Protein AF-A0A929Y8W6-F1 (afdb_monomer)

Secondary structure (DSSP, 8-state):
--TT-TT-HHHHHHHHHHHHHHHHHHHHHHHHHHHHHHHHHHHHHHHHS---HHHHHHHHHHHS-HHHHHHHTT-

Mean predicted aligned error: 10.59 Å

Solvent-accessible surface area (backbone atoms only — not comparable to full-atom values): 4309 Å² total; per-residue (Å²): 145,61,78,88,37,86,84,26,73,63,45,53,51,50,51,54,49,50,51,51,52,50,51,51,54,49,51,55,61,44,41,47,49,31,53,53,34,51,52,54,53,51,52,47,32,72,76,65,76,50,78,58,68,69,57,56,53,52,33,52,64,51,36,54,39,62,66,63,59,54,61,64,71,74,114

Radius of gyration: 20.12 Å; Cα contacts (8 Å, |Δi|>4): 41; chains: 1; bounding box: 43×12×58 Å

Sequence (75 aa):
MSFFSMDSPLMRFLNRMADLIVLNLLSILFAIPALISGYLTLAIYGETGQLPLVYLLITALLSFPVGASLTALHT

Foldseek 3Di:
DPCPDCPHPVNVVVVVVVVVVVVVVVVVVLQVQLVVLVVVQVVCCVVPVDRPPVSVVVSVVSRPSVVVVVVVVVD

Structure (mmCIF, N/CA/C/O backbone):
data_AF-A0A929Y8W6-F1
#
_entry.id   AF-A0A929Y8W6-F1
#
loop_
_atom_site.group_PDB
_atom_site.id
_atom_site.type_symbol
_atom_site.label_atom_id
_atom_site.label_alt_id
_atom_site.label_comp_id
_atom_site.label_asym_id
_atom_site.label_entity_id
_atom_site.label_seq_id
_atom_site.pdbx_PDB_ins_code
_atom_site.Cartn_x
_atom_site.Cartn_y
_atom_site.Cartn_z
_atom_site.occupancy
_atom_site.B_iso_or_equiv
_atom_site.auth_seq_id
_atom_site.auth_comp_id
_atom_site.auth_asym_id
_atom_site.auth_atom_id
_atom_site.pdbx_PDB_model_num
ATOM 1 N N . MET A 1 1 ? 30.517 2.111 -34.275 1.00 44.91 1 MET A N 1
ATOM 2 C CA . MET A 1 1 ? 29.597 2.743 -33.304 1.00 44.91 1 MET A CA 1
ATOM 3 C C . MET A 1 1 ? 28.160 2.335 -33.628 1.00 44.91 1 MET A C 1
ATOM 5 O O . MET A 1 1 ? 27.491 3.030 -34.370 1.00 44.91 1 MET A O 1
ATOM 9 N N . SER A 1 2 ? 27.714 1.167 -33.150 1.00 51.38 2 SER A N 1
ATOM 10 C CA . SER A 1 2 ? 26.348 0.653 -33.403 1.00 51.38 2 SER A CA 1
ATOM 11 C C . SER A 1 2 ? 25.732 -0.058 -32.182 1.00 51.38 2 SER A C 1
ATOM 13 O O . SER A 1 2 ? 24.551 -0.378 -32.184 1.00 51.38 2 SER A O 1
ATOM 15 N N . PHE A 1 3 ? 26.465 -0.219 -31.073 1.00 51.53 3 PHE A N 1
ATOM 16 C CA . PHE A 1 3 ? 25.924 -0.841 -29.854 1.00 51.53 3 PHE A CA 1
ATOM 17 C C . PHE A 1 3 ? 24.851 0.007 -29.138 1.00 51.53 3 PHE A C 1
ATOM 19 O O . PHE A 1 3 ? 24.008 -0.547 -28.437 1.00 51.53 3 PHE A O 1
ATOM 26 N N . PHE A 1 4 ? 24.821 1.319 -29.396 1.00 54.50 4 PHE A N 1
ATOM 27 C CA . PHE A 1 4 ? 23.806 2.272 -28.920 1.00 54.50 4 PHE A CA 1
ATOM 28 C C . PHE A 1 4 ? 22.773 2.639 -30.002 1.00 54.50 4 PHE A C 1
ATOM 30 O O . PHE A 1 4 ? 22.287 3.764 -30.060 1.00 54.50 4 PHE A O 1
ATOM 37 N N . SER A 1 5 ? 22.459 1.714 -30.909 1.00 59.44 5 SER A N 1
ATOM 38 C CA . SER A 1 5 ? 21.305 1.876 -31.801 1.00 59.44 5 SER A CA 1
ATOM 39 C C . SER A 1 5 ? 20.033 1.408 -31.084 1.00 59.44 5 SER A C 1
ATOM 41 O O . SER A 1 5 ? 20.071 0.429 -30.343 1.00 59.44 5 SER A O 1
ATOM 43 N N . MET A 1 6 ? 18.922 2.139 -31.245 1.00 58.44 6 MET A N 1
ATOM 44 C CA . MET A 1 6 ? 17.640 1.932 -30.527 1.00 58.44 6 MET A CA 1
ATOM 45 C C . MET A 1 6 ? 17.055 0.524 -30.699 1.00 58.44 6 MET A C 1
ATOM 47 O O . MET A 1 6 ? 16.338 0.037 -29.828 1.00 58.44 6 MET A O 1
ATOM 51 N N . ASP A 1 7 ? 17.456 -0.159 -31.769 1.00 61.97 7 ASP A N 1
ATOM 52 C CA . ASP A 1 7 ? 17.080 -1.534 -32.088 1.00 61.97 7 ASP A CA 1
ATOM 53 C C . ASP A 1 7 ? 18.066 -2.597 -31.582 1.00 61.97 7 ASP A C 1
ATOM 55 O O . ASP A 1 7 ? 17.862 -3.790 -31.818 1.00 61.97 7 ASP A O 1
ATOM 59 N N . SER A 1 8 ? 19.132 -2.212 -30.871 1.00 73.75 8 SER A N 1
ATOM 60 C CA . SER A 1 8 ? 20.085 -3.182 -30.342 1.00 73.75 8 SER A CA 1
ATOM 61 C C . SER A 1 8 ? 19.429 -4.034 -29.239 1.00 73.75 8 SER A C 1
ATOM 63 O O . SER A 1 8 ? 18.685 -3.518 -28.394 1.00 73.75 8 SER A O 1
ATOM 65 N N . PRO A 1 9 ? 19.691 -5.354 -29.201 1.00 73.94 9 PRO A N 1
ATOM 66 C CA . PRO A 1 9 ? 19.115 -6.241 -28.187 1.00 73.94 9 PRO A CA 1
ATOM 67 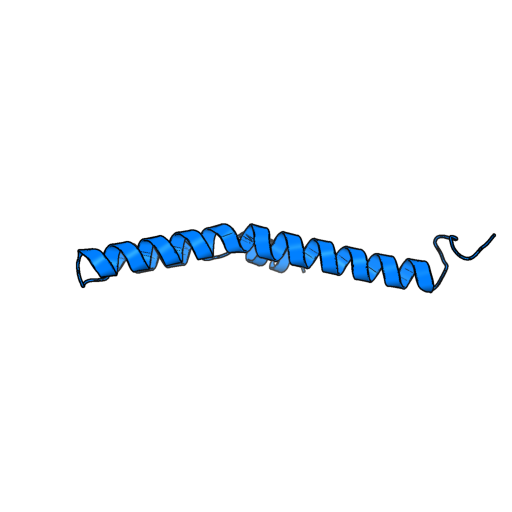C C . PRO A 1 9 ? 19.494 -5.816 -26.759 1.00 73.94 9 PRO A C 1
ATOM 69 O O . PRO A 1 9 ? 18.711 -6.004 -25.829 1.00 73.94 9 PRO A O 1
ATOM 72 N N . LEU A 1 10 ? 20.654 -5.169 -26.602 1.00 79.38 10 LEU A N 1
ATOM 73 C CA . LEU A 1 10 ? 21.114 -4.581 -25.346 1.00 79.38 10 LEU A CA 1
ATOM 74 C C . LEU A 1 10 ? 20.208 -3.412 -24.924 1.00 79.38 10 LEU A C 1
ATOM 76 O O . LEU A 1 10 ? 19.738 -3.381 -23.788 1.00 79.38 10 LEU A O 1
ATOM 80 N N . MET A 1 11 ? 19.888 -2.491 -25.837 1.00 80.62 11 MET A N 1
ATOM 81 C CA . MET A 1 11 ? 19.049 -1.334 -25.517 1.00 80.62 11 MET A CA 1
ATOM 82 C C . MET A 1 11 ? 17.616 -1.749 -25.156 1.00 80.62 11 MET A C 1
ATOM 84 O O . MET A 1 11 ? 17.047 -1.203 -24.216 1.00 80.62 11 MET A O 1
ATOM 88 N N . ARG A 1 12 ? 17.059 -2.783 -25.806 1.00 80.88 12 ARG A N 1
ATOM 89 C CA . ARG A 1 12 ? 15.757 -3.373 -25.423 1.00 80.88 12 ARG A CA 1
ATOM 90 C C . ARG A 1 12 ? 15.766 -3.975 -24.017 1.00 80.88 12 ARG A C 1
ATOM 92 O O . ARG A 1 12 ? 14.792 -3.811 -23.283 1.00 80.88 12 ARG A O 1
ATOM 99 N N . PHE A 1 13 ? 16.843 -4.663 -23.640 1.00 84.00 13 PHE A N 1
ATOM 100 C CA . PHE A 1 13 ? 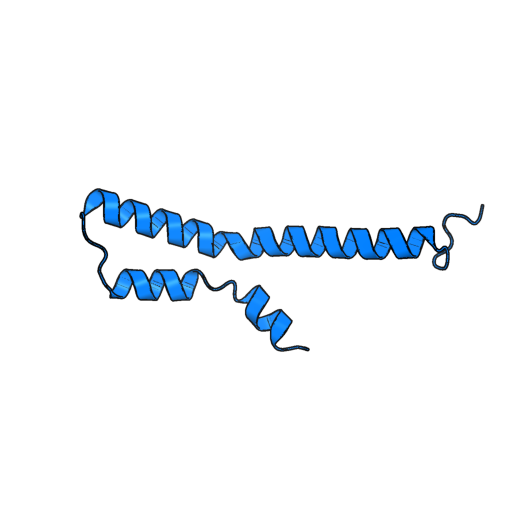16.998 -5.208 -22.291 1.00 84.00 13 PHE A CA 1
ATOM 101 C C . PHE A 1 13 ? 17.085 -4.094 -21.244 1.00 84.00 13 PHE A C 1
ATOM 103 O O . PHE A 1 13 ? 16.347 -4.119 -20.261 1.00 84.00 13 PHE A O 1
ATOM 110 N N . LEU A 1 14 ? 17.922 -3.081 -21.486 1.00 84.94 14 LEU A N 1
ATOM 111 C CA . LEU A 1 14 ? 18.045 -1.927 -20.595 1.00 84.94 14 LEU A CA 1
ATOM 112 C C . LEU A 1 14 ? 16.733 -1.156 -20.464 1.00 84.94 14 LEU A C 1
ATOM 114 O O . LEU A 1 14 ? 16.415 -0.720 -19.366 1.00 84.94 14 LEU A O 1
ATOM 118 N N . ASN A 1 15 ? 15.947 -1.036 -21.536 1.00 84.62 15 ASN A N 1
ATOM 119 C CA . ASN A 1 15 ? 14.658 -0.351 -21.478 1.00 84.62 15 ASN A CA 1
ATOM 120 C C . ASN A 1 15 ? 13.661 -1.099 -20.580 1.00 84.62 15 ASN A C 1
ATOM 122 O O . ASN A 1 15 ? 12.979 -0.482 -19.771 1.00 84.62 15 ASN A O 1
ATOM 126 N N . ARG A 1 16 ? 13.633 -2.438 -20.645 1.00 83.94 16 ARG A N 1
ATOM 127 C CA . ARG A 1 16 ? 12.827 -3.253 -19.717 1.00 83.94 16 ARG A CA 1
ATOM 128 C C . ARG A 1 16 ? 13.332 -3.169 -18.278 1.00 83.94 16 ARG A C 1
ATOM 130 O O . ARG A 1 16 ? 12.527 -3.131 -17.358 1.00 83.94 16 ARG A O 1
ATOM 137 N N . MET A 1 17 ? 14.648 -3.139 -18.071 1.00 83.44 17 MET A N 1
ATOM 138 C CA . MET A 1 17 ? 15.226 -2.947 -16.737 1.00 83.44 17 MET A CA 1
ATOM 139 C C . MET A 1 17 ? 14.885 -1.565 -16.170 1.00 83.44 17 MET A C 1
ATOM 141 O O . MET A 1 17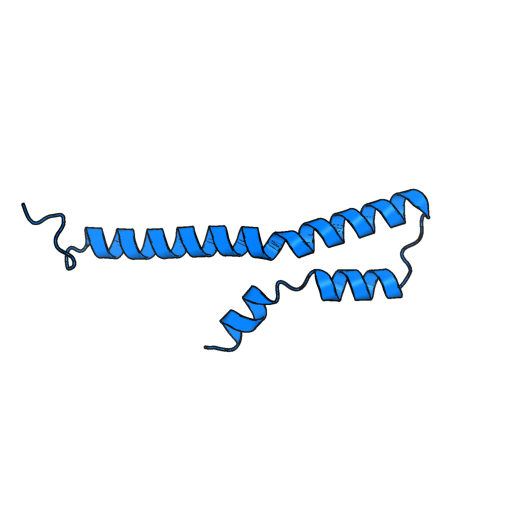 ? 14.528 -1.464 -15.003 1.00 83.44 17 MET A O 1
ATOM 145 N N . ALA A 1 18 ? 14.951 -0.516 -16.990 1.00 85.12 18 ALA A N 1
ATOM 146 C CA . ALA A 1 18 ? 14.569 0.836 -16.600 1.00 85.12 18 ALA A CA 1
ATOM 147 C C . ALA A 1 18 ? 13.086 0.907 -16.215 1.00 85.12 18 ALA A C 1
ATOM 149 O O . ALA A 1 18 ? 12.761 1.469 -15.174 1.00 85.12 18 ALA A O 1
ATOM 150 N N . ASP A 1 19 ? 12.211 0.269 -16.992 1.00 84.19 19 ASP A N 1
ATOM 151 C CA . ASP A 1 19 ? 10.779 0.186 -16.697 1.00 84.19 19 ASP A CA 1
ATOM 152 C C . ASP A 1 19 ? 10.517 -0.530 -15.357 1.00 84.19 19 ASP A C 1
ATOM 154 O O . ASP A 1 19 ? 9.790 -0.028 -14.504 1.00 84.19 19 ASP A O 1
ATOM 158 N N . LEU A 1 20 ? 11.218 -1.639 -15.088 1.00 81.88 20 LEU A N 1
ATOM 159 C CA . LEU A 1 20 ? 11.148 -2.331 -13.793 1.00 81.88 20 LEU A CA 1
ATOM 160 C C . LEU A 1 20 ? 11.683 -1.488 -12.627 1.00 81.88 20 LEU A C 1
ATOM 162 O O . LEU A 1 20 ? 11.114 -1.527 -11.537 1.00 81.88 20 LEU A O 1
ATOM 166 N N . ILE A 1 21 ? 12.761 -0.726 -12.828 1.00 83.56 21 ILE A N 1
ATOM 167 C CA . ILE A 1 21 ? 13.314 0.178 -11.807 1.00 83.56 21 ILE A CA 1
ATOM 168 C C . ILE A 1 21 ? 12.307 1.283 -11.479 1.00 83.56 21 ILE A C 1
ATOM 170 O O . ILE A 1 21 ? 12.067 1.562 -10.303 1.00 83.56 21 ILE A O 1
ATOM 174 N N . VAL A 1 22 ? 11.692 1.881 -12.501 1.00 84.88 22 VAL A N 1
ATOM 175 C CA . VAL A 1 22 ? 10.660 2.912 -12.337 1.00 84.88 22 VAL A CA 1
ATOM 176 C C . VAL A 1 22 ? 9.436 2.335 -11.635 1.00 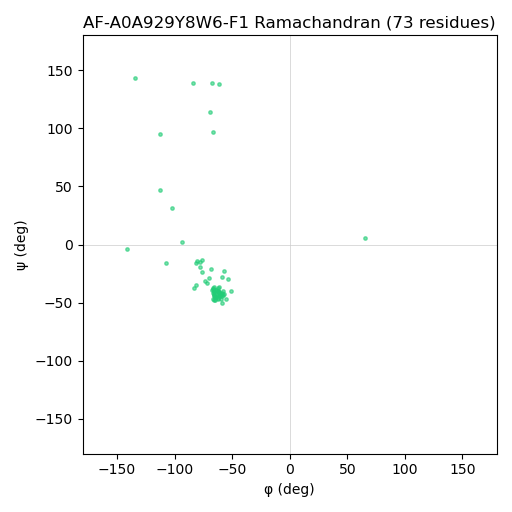84.88 22 VAL A C 1
ATOM 178 O O . VAL A 1 22 ? 8.951 2.940 -10.682 1.00 84.88 22 VAL A O 1
ATOM 181 N N . LEU A 1 23 ? 8.975 1.149 -12.035 1.00 82.44 23 LEU A N 1
ATOM 182 C CA . LEU A 1 23 ? 7.841 0.477 -11.404 1.00 82.44 23 LEU A CA 1
ATOM 183 C C . LEU A 1 23 ? 8.119 0.158 -9.928 1.00 82.44 23 LEU A C 1
ATOM 185 O O . LEU A 1 23 ? 7.257 0.370 -9.079 1.00 82.44 23 LEU A O 1
ATOM 189 N N . ASN A 1 24 ? 9.332 -0.294 -9.600 1.00 79.12 24 ASN A N 1
ATOM 190 C CA . ASN A 1 24 ? 9.737 -0.566 -8.222 1.00 79.12 24 ASN A CA 1
ATOM 191 C C . ASN A 1 24 ? 9.775 0.727 -7.383 1.00 79.12 24 ASN A C 1
ATOM 193 O O . ASN A 1 24 ? 9.199 0.779 -6.298 1.00 79.12 24 ASN A O 1
ATOM 197 N N . LEU A 1 25 ? 10.343 1.813 -7.914 1.00 83.31 25 LEU A N 1
ATOM 198 C CA . LEU A 1 25 ? 10.322 3.132 -7.268 1.00 83.31 25 LEU A CA 1
ATOM 199 C C . LEU A 1 25 ? 8.898 3.663 -7.051 1.00 83.31 25 LEU A C 1
ATOM 201 O O . LEU A 1 25 ? 8.585 4.144 -5.962 1.00 83.31 25 LEU A O 1
ATOM 205 N N . LEU A 1 26 ? 8.020 3.536 -8.050 1.00 81.19 26 LEU A N 1
ATOM 206 C CA . LEU A 1 26 ? 6.604 3.889 -7.920 1.00 81.19 26 LEU A CA 1
ATOM 207 C C . LEU A 1 26 ? 5.917 3.034 -6.855 1.00 81.19 26 LEU A C 1
ATOM 209 O O . LEU A 1 26 ? 5.138 3.563 -6.069 1.00 81.19 26 LEU A O 1
ATOM 213 N N . SER A 1 27 ? 6.219 1.736 -6.789 1.00 76.06 27 SER A N 1
ATOM 214 C CA . SER A 1 27 ? 5.636 0.838 -5.788 1.00 76.06 27 SER A CA 1
ATOM 215 C C . SER A 1 27 ? 6.007 1.248 -4.360 1.00 76.06 27 SER A C 1
ATOM 217 O O . SER A 1 27 ? 5.143 1.270 -3.487 1.00 76.06 27 SER A O 1
ATOM 219 N N . ILE A 1 28 ? 7.253 1.680 -4.139 1.00 79.56 28 ILE A N 1
ATOM 220 C CA . ILE A 1 28 ? 7.711 2.208 -2.850 1.00 79.56 28 ILE A CA 1
ATOM 221 C C . ILE A 1 28 ? 6.994 3.521 -2.531 1.00 79.56 28 ILE A C 1
ATOM 223 O O . ILE A 1 28 ? 6.510 3.696 -1.415 1.00 79.56 28 ILE A O 1
ATOM 227 N N . LEU A 1 29 ? 6.872 4.426 -3.508 1.00 82.81 29 LEU A N 1
ATOM 228 C CA . LEU A 1 29 ? 6.175 5.703 -3.336 1.00 82.81 29 LEU A CA 1
ATOM 229 C C . LEU A 1 29 ? 4.698 5.495 -2.962 1.00 82.81 29 LEU A C 1
ATOM 231 O O . LEU A 1 29 ? 4.189 6.136 -2.044 1.00 82.81 29 LEU A O 1
ATOM 235 N N . PHE A 1 30 ? 4.019 4.561 -3.628 1.00 79.50 30 PHE A N 1
ATOM 236 C CA . PHE A 1 30 ? 2.626 4.220 -3.339 1.00 79.50 30 PHE A CA 1
ATOM 237 C C . PHE A 1 30 ? 2.448 3.368 -2.075 1.00 79.50 30 PHE A C 1
ATOM 239 O O . PHE A 1 30 ? 1.328 3.284 -1.578 1.00 79.50 30 PHE A O 1
ATOM 246 N N . ALA A 1 31 ? 3.511 2.785 -1.515 1.00 79.56 31 ALA A N 1
ATOM 247 C CA . ALA A 1 31 ? 3.476 2.095 -0.224 1.00 79.56 31 ALA A CA 1
ATOM 248 C C . ALA A 1 31 ? 3.561 3.053 0.982 1.00 79.56 31 ALA A C 1
ATOM 250 O O . ALA A 1 31 ? 3.250 2.652 2.104 1.00 79.56 31 ALA A O 1
ATOM 251 N N . ILE A 1 32 ? 3.939 4.322 0.778 1.00 83.88 32 ILE A N 1
ATOM 252 C CA . ILE A 1 32 ? 4.068 5.320 1.856 1.00 83.88 32 ILE A CA 1
ATOM 253 C C . ILE A 1 32 ? 2.774 5.476 2.681 1.00 83.88 32 ILE A C 1
ATOM 255 O O . ILE A 1 32 ? 2.866 5.426 3.910 1.00 83.88 32 ILE A O 1
ATOM 259 N N . PRO A 1 33 ? 1.570 5.606 2.083 1.00 81.56 33 PRO A N 1
ATOM 260 C CA . PRO A 1 33 ? 0.322 5.691 2.845 1.00 81.56 33 PRO A CA 1
ATOM 261 C C . PRO A 1 33 ? 0.089 4.479 3.752 1.00 81.56 33 PRO A C 1
ATOM 263 O O . PRO A 1 33 ? -0.303 4.649 4.904 1.00 81.56 33 PRO A O 1
ATOM 266 N N . ALA A 1 34 ? 0.415 3.274 3.270 1.00 82.94 34 ALA A N 1
ATOM 267 C CA . ALA A 1 34 ? 0.289 2.040 4.041 1.00 82.94 34 ALA A CA 1
ATOM 268 C C . ALA A 1 34 ? 1.263 1.991 5.233 1.00 82.94 34 ALA A C 1
A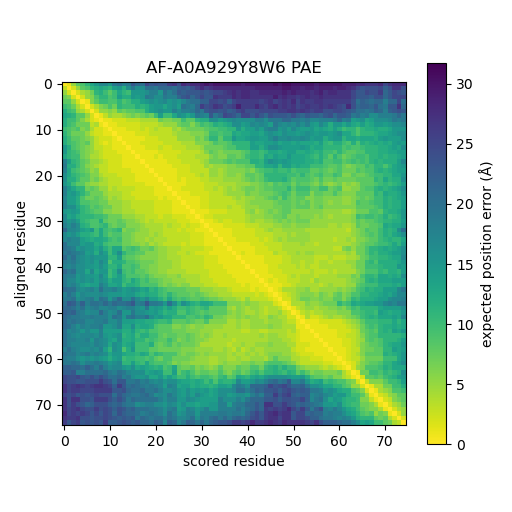TOM 270 O O . ALA A 1 34 ? 0.904 1.534 6.320 1.00 82.94 34 ALA A O 1
ATOM 271 N N . LEU A 1 35 ? 2.488 2.500 5.062 1.00 84.25 35 LEU A N 1
ATOM 272 C CA . LEU A 1 35 ? 3.459 2.604 6.156 1.00 84.25 35 LEU A CA 1
ATOM 273 C C . LEU A 1 35 ? 2.996 3.597 7.230 1.00 84.25 35 LEU A C 1
ATOM 275 O O . LEU A 1 35 ? 3.070 3.296 8.422 1.00 84.25 35 LEU A O 1
ATOM 279 N N . ILE A 1 36 ? 2.469 4.754 6.819 1.00 86.06 36 ILE A N 1
ATOM 280 C CA . ILE A 1 36 ? 1.948 5.776 7.739 1.00 86.06 36 ILE A CA 1
ATOM 281 C C . ILE A 1 36 ? 0.732 5.241 8.504 1.00 86.06 36 ILE A C 1
ATOM 283 O O . ILE A 1 36 ? 0.657 5.383 9.726 1.00 86.06 36 ILE A O 1
ATOM 287 N N . SER A 1 37 ? -0.203 4.584 7.814 1.00 84.75 37 SER A N 1
ATOM 288 C CA . SER A 1 37 ? -1.402 4.021 8.438 1.00 84.75 37 SER A CA 1
ATOM 289 C C . SER A 1 37 ? -1.054 2.908 9.437 1.00 84.75 37 SER A C 1
ATOM 291 O O . SER A 1 37 ? -1.637 2.839 10.523 1.00 84.75 37 SER A O 1
ATOM 293 N N . GLY A 1 38 ? -0.066 2.066 9.112 1.00 82.75 38 GLY A N 1
ATOM 294 C CA . GLY A 1 38 ? 0.452 1.034 10.012 1.00 82.75 38 GLY A CA 1
ATOM 295 C C . GLY A 1 38 ? 1.076 1.619 11.281 1.00 82.75 38 GLY A C 1
ATOM 296 O O . GLY A 1 38 ? 0.738 1.186 12.383 1.00 82.75 38 GLY A O 1
ATOM 297 N N . TYR A 1 39 ? 1.920 2.646 11.143 1.00 86.31 39 TYR A N 1
ATOM 298 C CA . TYR A 1 39 ? 2.532 3.339 12.282 1.00 86.31 39 TYR A CA 1
ATOM 299 C C . TYR A 1 39 ? 1.486 3.959 13.218 1.00 86.31 39 TYR A C 1
ATOM 301 O O . TYR A 1 39 ? 1.544 3.751 14.429 1.00 86.31 39 TYR A O 1
ATOM 309 N N . LEU A 1 40 ? 0.491 4.660 12.663 1.00 84.62 40 LEU A N 1
ATOM 310 C CA . LEU A 1 40 ? -0.594 5.269 13.441 1.00 84.62 40 LEU A CA 1
ATOM 311 C C . LEU A 1 40 ? -1.401 4.226 14.216 1.00 84.62 40 LEU A C 1
ATOM 313 O O . LEU A 1 40 ? -1.702 4.413 15.392 1.00 84.62 40 LEU A O 1
ATOM 317 N N . THR A 1 41 ? -1.707 3.100 13.573 1.00 85.12 41 THR A N 1
ATOM 318 C CA . THR A 1 41 ? -2.433 1.994 14.209 1.00 85.12 41 THR A CA 1
ATOM 319 C C . THR A 1 41 ? -1.644 1.426 15.388 1.00 85.12 41 THR A C 1
ATOM 321 O O . THR A 1 41 ? -2.209 1.182 16.454 1.00 85.12 41 THR A O 1
ATOM 324 N N . LEU A 1 42 ? -0.327 1.262 15.225 1.00 86.88 42 LEU A N 1
ATOM 325 C CA . LEU A 1 42 ? 0.549 0.771 16.284 1.00 86.88 42 LEU A CA 1
ATOM 326 C C . LEU A 1 42 ? 0.646 1.755 17.460 1.00 86.88 42 LEU A C 1
ATOM 328 O O . LEU A 1 42 ? 0.611 1.328 18.611 1.00 86.88 42 LEU A O 1
ATOM 332 N N . ALA A 1 43 ? 0.732 3.057 17.177 1.00 87.12 43 ALA A N 1
ATOM 333 C CA . ALA A 1 43 ? 0.790 4.103 18.197 1.00 87.12 43 ALA A CA 1
ATOM 334 C C . ALA A 1 43 ? -0.484 4.125 19.057 1.00 87.12 43 ALA A C 1
ATOM 336 O O . ALA A 1 43 ? -0.411 4.109 20.283 1.00 87.12 43 ALA A O 1
ATOM 337 N N . ILE A 1 44 ? -1.654 4.058 18.420 1.00 86.38 44 ILE A N 1
ATOM 338 C CA . ILE A 1 44 ? -2.948 4.071 19.117 1.00 86.38 44 ILE A CA 1
ATOM 339 C C . ILE A 1 44 ? -3.124 2.825 19.972 1.00 86.38 44 ILE A C 1
ATOM 341 O O . ILE A 1 44 ? -3.569 2.923 21.116 1.00 86.38 44 ILE A O 1
ATOM 345 N N . TYR A 1 45 ? -2.751 1.656 19.447 1.00 86.56 45 TYR A N 1
ATOM 346 C CA . TYR A 1 45 ? -2.773 0.427 20.232 1.00 86.56 45 TYR A CA 1
ATOM 347 C C . TYR A 1 45 ? -1.819 0.500 21.429 1.00 86.56 45 TYR A C 1
ATOM 349 O O . TYR A 1 45 ? -2.183 0.066 22.519 1.00 86.56 45 TYR A O 1
ATOM 357 N N . GLY A 1 46 ? -0.630 1.080 21.247 1.00 87.69 46 GLY A N 1
ATOM 358 C CA . GLY A 1 46 ? 0.345 1.273 22.319 1.00 87.69 46 GLY A CA 1
ATOM 359 C C . GLY A 1 46 ? -0.156 2.178 23.448 1.00 87.69 46 GLY A C 1
ATOM 360 O O . GLY A 1 46 ? 0.122 1.898 24.610 1.00 87.69 46 GLY A O 1
ATOM 361 N N . GLU A 1 47 ? -0.921 3.226 23.130 1.00 86.56 47 GLU A N 1
ATOM 362 C CA . GLU A 1 47 ? -1.451 4.167 24.128 1.00 86.56 47 GLU A CA 1
ATOM 363 C C . GLU A 1 47 ? -2.744 3.687 24.799 1.00 86.56 47 GLU A C 1
ATOM 365 O O . GLU A 1 47 ? -2.947 3.909 25.991 1.00 86.56 47 GLU A O 1
ATOM 370 N N . THR A 1 48 ? -3.635 3.038 24.047 1.00 84.38 48 THR A N 1
ATOM 371 C CA . THR A 1 48 ? -4.998 2.727 24.517 1.00 84.38 48 THR A CA 1
ATOM 372 C C . THR A 1 48 ? -5.222 1.250 24.841 1.00 84.38 48 THR A C 1
ATOM 374 O O . THR A 1 48 ? -6.211 0.909 25.488 1.00 84.38 48 THR A O 1
ATOM 377 N N . GLY A 1 49 ? -4.342 0.352 24.383 1.00 85.5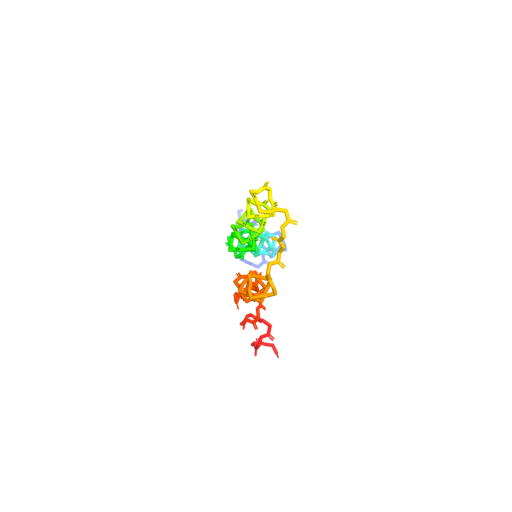0 49 GLY A N 1
ATOM 378 C CA . GLY A 1 49 ? -4.508 -1.102 24.497 1.00 85.50 49 GLY A CA 1
ATOM 379 C C . GLY A 1 49 ? -5.696 -1.664 23.705 1.00 85.50 49 GLY A C 1
ATOM 380 O O . GLY A 1 49 ? -6.007 -2.849 23.820 1.00 85.50 49 GLY A O 1
ATOM 381 N N . GLN A 1 50 ? -6.383 -0.835 22.914 1.00 82.44 50 GLN A N 1
ATOM 382 C CA . GLN A 1 50 ? -7.573 -1.198 22.153 1.00 82.44 50 GLN A CA 1
ATOM 383 C C . GLN A 1 50 ? -7.471 -0.657 20.727 1.00 82.44 50 GLN A C 1
ATOM 385 O O . GLN A 1 50 ? -6.976 0.438 20.485 1.00 82.44 50 GLN A O 1
ATOM 390 N N . LEU A 1 51 ? -7.967 -1.428 19.762 1.00 81.56 51 LEU A N 1
ATOM 391 C CA . LEU A 1 51 ? -8.073 -0.994 18.371 1.00 81.56 51 LEU A CA 1
ATOM 392 C C . LEU A 1 51 ? -9.553 -0.855 18.013 1.00 81.56 51 LEU A C 1
ATOM 394 O O . LEU A 1 51 ? -10.190 -1.856 17.676 1.00 81.56 51 LEU A O 1
ATOM 398 N N . PRO A 1 52 ? -10.133 0.356 1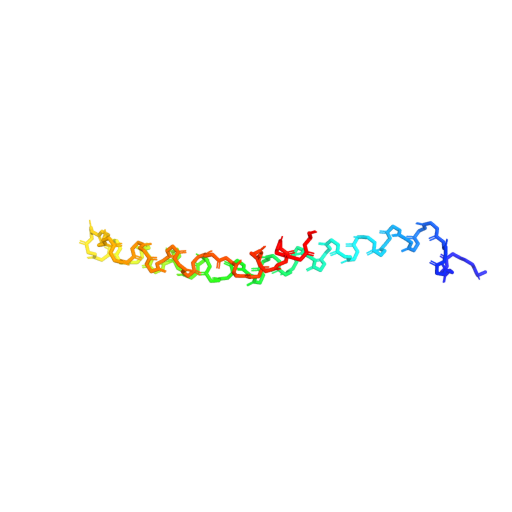8.109 1.00 84.62 52 PRO A N 1
ATOM 399 C CA . PRO A 1 52 ? -11.525 0.551 17.744 1.00 84.62 52 PRO A CA 1
ATOM 400 C C . PRO A 1 52 ? -11.731 0.207 16.266 1.00 84.62 52 PRO A C 1
ATOM 402 O O . PRO A 1 52 ? -10.937 0.591 15.406 1.00 84.62 52 PRO A O 1
ATOM 405 N N . LEU A 1 53 ? -12.835 -0.488 15.972 1.00 82.88 53 LEU A N 1
ATOM 406 C CA . LEU A 1 53 ? -13.170 -0.981 14.629 1.00 82.88 53 LEU A CA 1
ATOM 407 C C . LEU A 1 53 ? -13.088 0.128 13.568 1.00 82.88 53 LEU A C 1
ATOM 409 O O . LEU A 1 53 ? -12.579 -0.087 12.474 1.00 82.88 53 LEU A O 1
ATOM 413 N N . VAL A 1 54 ? -13.541 1.334 13.917 1.00 85.06 54 VAL A N 1
ATOM 414 C CA . VAL A 1 54 ? -13.517 2.512 13.039 1.00 85.06 54 VAL A CA 1
ATOM 415 C C . VAL A 1 54 ? -12.095 2.854 12.588 1.00 85.06 54 VAL A C 1
ATOM 417 O O . VAL A 1 54 ? -11.885 3.132 11.412 1.00 85.06 54 VAL A O 1
ATOM 420 N N . TYR A 1 55 ? -11.109 2.777 13.485 1.00 81.38 55 TYR A N 1
ATOM 421 C CA . TYR A 1 55 ? -9.713 3.046 13.138 1.00 81.38 55 TYR A CA 1
ATOM 422 C C . TYR A 1 55 ? -9.154 1.979 12.203 1.00 81.38 55 TYR A C 1
ATOM 424 O O . TYR A 1 55 ? -8.466 2.309 11.246 1.00 81.38 55 TYR A O 1
ATOM 432 N N . LEU A 1 56 ? -9.518 0.714 12.424 1.00 80.75 56 LEU A N 1
ATOM 433 C CA . LEU A 1 56 ? -9.151 -0.386 11.534 1.00 80.75 56 LEU A CA 1
ATOM 434 C C . LEU A 1 56 ? -9.695 -0.174 10.115 1.00 80.75 56 LEU A C 1
ATOM 436 O O . LEU A 1 56 ? -8.970 -0.378 9.145 1.00 80.75 56 LEU A O 1
ATOM 440 N N . LEU A 1 57 ? -10.944 0.284 9.993 1.00 82.88 57 LEU A N 1
ATOM 441 C CA . LEU A 1 57 ? -11.562 0.592 8.701 1.00 82.88 57 LEU A CA 1
ATOM 442 C C . LEU A 1 57 ? -10.894 1.788 8.009 1.00 82.88 57 LEU A C 1
ATOM 444 O O . LEU A 1 57 ? -10.650 1.732 6.807 1.00 82.88 57 LEU A O 1
ATOM 448 N N . ILE A 1 58 ? -10.557 2.847 8.752 1.00 80.88 58 ILE A N 1
ATOM 449 C CA . ILE A 1 58 ? -9.867 4.026 8.206 1.00 80.88 58 ILE A CA 1
ATOM 450 C C . ILE A 1 58 ? -8.449 3.660 7.756 1.00 80.88 58 ILE A C 1
ATOM 452 O O . ILE A 1 58 ? -8.060 3.990 6.639 1.00 80.88 58 ILE A O 1
ATOM 456 N N . THR A 1 59 ? -7.694 2.934 8.582 1.00 79.88 59 THR A N 1
ATOM 457 C CA . THR A 1 59 ? -6.366 2.421 8.229 1.00 79.88 59 THR A CA 1
ATOM 458 C C . THR A 1 59 ? -6.446 1.521 7.002 1.00 79.88 59 THR A C 1
ATOM 460 O O . THR A 1 59 ? -5.640 1.690 6.094 1.00 79.88 59 THR A O 1
ATOM 463 N N . ALA A 1 60 ? -7.427 0.614 6.925 1.00 78.75 60 ALA A N 1
ATOM 464 C CA . ALA A 1 60 ? -7.628 -0.237 5.756 1.00 78.75 60 ALA A CA 1
ATOM 465 C C . ALA A 1 60 ? -7.860 0.607 4.495 1.00 78.75 60 ALA A C 1
ATOM 467 O O . ALA A 1 60 ? -7.133 0.437 3.521 1.00 78.75 60 ALA A O 1
ATOM 468 N N . LEU A 1 61 ? -8.779 1.580 4.542 1.00 78.31 61 LEU A N 1
ATOM 469 C CA . LEU A 1 61 ? -9.055 2.498 3.430 1.00 78.31 61 LEU A CA 1
ATOM 470 C C . LEU A 1 61 ? -7.818 3.291 2.984 1.00 78.31 61 LEU A C 1
ATOM 472 O O . LEU A 1 61 ? -7.576 3.414 1.786 1.00 78.31 61 LEU A O 1
ATOM 476 N N . LEU A 1 62 ? -7.025 3.800 3.928 1.00 75.06 62 LEU A N 1
ATOM 477 C CA . LEU A 1 62 ? -5.810 4.574 3.644 1.00 75.06 62 LEU A CA 1
ATOM 478 C C . LEU A 1 62 ? -4.624 3.703 3.204 1.00 75.06 62 LEU A C 1
ATOM 480 O O . LEU A 1 62 ? -3.714 4.200 2.543 1.00 75.06 62 LEU A O 1
ATOM 484 N N . SER A 1 63 ? -4.627 2.417 3.564 1.00 69.12 63 SER A N 1
ATOM 485 C CA . SER A 1 63 ? -3.566 1.466 3.226 1.00 69.12 63 SER A CA 1
ATOM 486 C C . SER A 1 63 ? -3.671 0.898 1.816 1.00 69.12 63 SER A C 1
ATOM 488 O O . SER A 1 63 ? -2.687 0.345 1.332 1.00 69.12 63 SER A O 1
ATOM 490 N N . PHE A 1 64 ? -4.819 1.033 1.138 1.00 69.31 64 PHE A N 1
ATOM 491 C CA . PHE A 1 64 ? -4.926 0.647 -0.265 1.00 69.31 64 PHE A CA 1
ATOM 492 C C . PHE A 1 64 ? -4.097 1.618 -1.113 1.00 69.31 64 PHE A C 1
ATOM 494 O O . PHE A 1 64 ? -4.453 2.797 -1.213 1.00 69.31 64 PHE A O 1
ATOM 501 N N . PRO A 1 65 ? -3.012 1.160 -1.764 1.00 64.25 65 PRO A N 1
ATOM 502 C CA . PRO A 1 65 ? -2.318 1.988 -2.730 1.00 64.25 65 PRO A CA 1
ATOM 503 C C . PRO A 1 65 ? -3.263 2.194 -3.916 1.00 64.25 65 PRO A C 1
ATOM 505 O O . PRO A 1 65 ? -3.356 1.350 -4.807 1.00 64.25 65 PRO A O 1
ATOM 508 N N . VAL A 1 66 ? -3.983 3.320 -3.937 1.00 59.56 66 VAL A N 1
ATOM 509 C CA . VAL A 1 66 ? -4.931 3.669 -5.014 1.00 59.56 66 VAL A CA 1
ATOM 510 C C . VAL A 1 66 ? -4.235 3.601 -6.385 1.00 59.56 66 VAL A C 1
ATOM 512 O O . VAL A 1 66 ? -4.842 3.193 -7.373 1.00 59.56 66 VAL A O 1
ATOM 515 N N . GLY A 1 67 ? -2.921 3.859 -6.424 1.00 50.19 67 GLY A N 1
ATOM 516 C CA . GLY A 1 67 ? -2.067 3.671 -7.598 1.00 50.19 67 GLY A CA 1
ATOM 517 C C . GLY A 1 67 ? -2.056 2.244 -8.163 1.00 50.19 67 GLY A C 1
ATOM 518 O O . GLY A 1 67 ? -2.176 2.101 -9.373 1.00 50.19 67 GLY A O 1
ATOM 519 N N . ALA A 1 68 ? -1.990 1.197 -7.328 1.00 51.06 68 ALA A N 1
ATOM 520 C CA . ALA A 1 68 ? -2.022 -0.200 -7.787 1.00 51.06 68 ALA A CA 1
ATOM 521 C C . ALA A 1 68 ? -3.425 -0.633 -8.247 1.00 51.06 68 ALA A C 1
ATOM 523 O O . ALA A 1 68 ? -3.559 -1.440 -9.162 1.00 51.06 68 ALA A O 1
ATOM 524 N N . SER A 1 69 ? -4.478 -0.074 -7.639 1.00 54.44 69 SER A N 1
ATOM 525 C CA . SER A 1 69 ? -5.859 -0.336 -8.067 1.00 54.44 69 SER A CA 1
ATOM 526 C C . SER A 1 69 ? -6.209 0.333 -9.401 1.00 54.44 69 SER A C 1
ATOM 528 O O . SER A 1 69 ? -6.956 -0.238 -10.187 1.00 54.44 69 SER A O 1
ATOM 530 N N . LEU A 1 70 ? -5.643 1.513 -9.689 1.00 47.69 70 LEU A N 1
ATOM 531 C CA . LE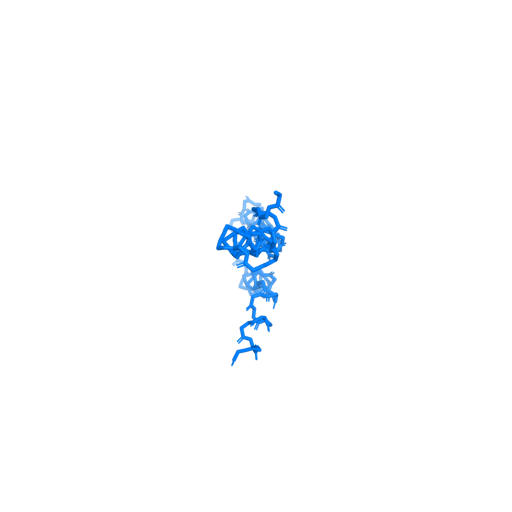U A 1 70 ? -5.893 2.252 -10.931 1.00 47.69 70 LEU A CA 1
ATOM 532 C C . LEU A 1 70 ? -5.061 1.732 -12.108 1.00 47.69 70 LEU A C 1
ATOM 534 O O . LEU A 1 70 ? -5.565 1.699 -13.227 1.00 47.69 70 LEU A O 1
ATOM 538 N N . THR A 1 71 ? -3.822 1.286 -11.878 1.00 55.25 71 THR A N 1
ATOM 539 C CA . THR A 1 71 ? -3.020 0.647 -12.936 1.00 55.25 71 THR A CA 1
ATOM 540 C C . THR A 1 71 ? -3.548 -0.737 -13.314 1.00 55.25 71 THR A C 1
ATOM 542 O O . THR A 1 71 ? -3.441 -1.111 -14.476 1.00 55.25 71 THR A O 1
ATOM 545 N N . ALA A 1 72 ? -4.184 -1.461 -12.386 1.00 49.81 72 ALA A N 1
ATOM 546 C CA . ALA A 1 72 ? -4.873 -2.723 -12.673 1.00 49.81 72 ALA A CA 1
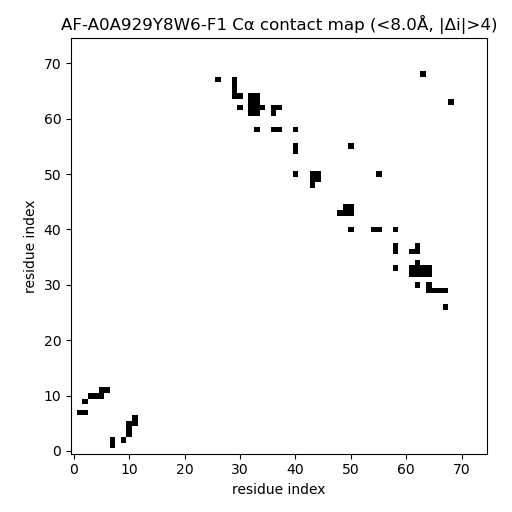ATOM 547 C C . ALA A 1 72 ? -6.256 -2.548 -13.339 1.00 49.81 72 ALA A C 1
ATOM 549 O O . ALA A 1 72 ? -6.758 -3.485 -13.947 1.00 49.81 72 ALA A O 1
ATOM 550 N N . LEU A 1 73 ? -6.882 -1.366 -13.244 1.00 48.22 73 LEU A N 1
ATOM 551 C CA . LEU A 1 73 ? -8.172 -1.077 -13.895 1.00 48.22 73 LEU A CA 1
ATOM 552 C C . LEU A 1 73 ? -8.022 -0.779 -15.402 1.00 48.22 73 LEU A C 1
ATOM 554 O O . LEU A 1 73 ? -9.013 -0.769 -16.127 1.00 48.22 73 LEU A O 1
ATOM 558 N N . HIS A 1 74 ? -6.798 -0.518 -15.873 1.00 45.03 74 HIS A N 1
ATOM 559 C CA . HIS A 1 74 ? -6.484 -0.251 -17.280 1.00 45.03 74 HIS A CA 1
ATOM 560 C C . HIS A 1 74 ? -5.627 -1.374 -17.898 1.00 45.03 74 HIS A C 1
ATOM 562 O O . HIS A 1 74 ? -4.624 -1.126 -18.576 1.00 45.03 74 HIS A O 1
ATOM 568 N N . THR A 1 75 ? -6.036 -2.619 -17.652 1.00 43.56 75 THR A N 1
ATOM 569 C CA . THR A 1 75 ? -5.665 -3.812 -18.431 1.00 43.56 75 THR A CA 1
ATOM 570 C C . THR A 1 75 ? -6.926 -4.575 -18.780 1.00 43.56 75 THR A C 1
ATOM 572 O O . THR A 1 75 ? -7.065 -4.963 -19.958 1.00 43.56 75 THR A O 1
#

pLDDT: mean 75.07, std 13.28, range [43.56, 87.69]